Protein AF-A0A2N2TVJ7-F1 (afdb_monomer)

Foldseek 3Di:
DPVPVVVVVVVVVVVVVVVVPDPDALLNVLLVVQLVVQLVVQCVVVVRDPCRNCVRNVVRNVVRNVVRVVVNVD

Mean predicted aligned error: 9.29 Å

pLDDT: mean 74.32, std 11.84, range [45.66, 88.81]

Secondary structure (DSSP, 8-state):
--SHHHHHHHHHHHHHHHTTSS---HHHHHHHHHHHHHHHHHHHHTTS-HHHHHHHHHHHHHHHHHHHHHHHT-

Nearest PDB structures (foldseek):
  8iuf-assembly1_E9  TM=8.674E-01  e=1.088E+00  Euglena gracilis

Solvent-accessible surface area (backbone atoms only — not comparable to full-atom values): 3789 Å² total; per-residue (Å²): 141,75,63,72,65,54,53,56,53,50,51,51,52,52,52,56,61,58,53,75,79,48,92,74,49,55,24,54,54,27,18,52,53,22,22,52,52,22,19,53,52,20,18,64,78,50,77,64,34,67,66,32,19,52,52,25,16,51,53,25,19,54,52,18,35,54,53,12,48,61,54,66,75,105

Sequence (74 aa):
MKTSKLCVAVLGAALALTGCSTPMTRQDVGTVTGAVVGGAAGSVLTGGNAVGTVGGAAVGGYIGNRIGKDMDRR

Structure (mmCIF, N/CA/C/O backbone):
data_AF-A0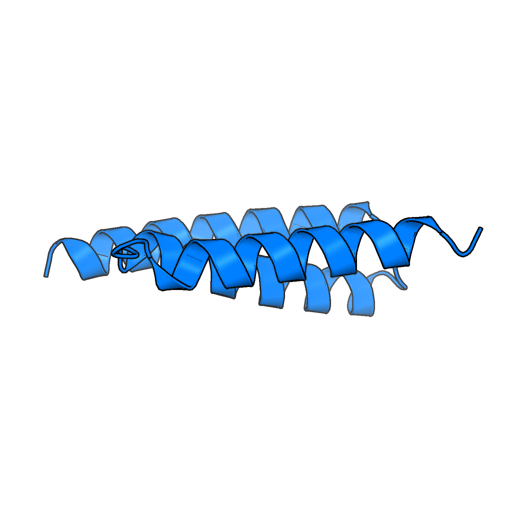A2N2TVJ7-F1
#
_entry.id   AF-A0A2N2TVJ7-F1
#
loop_
_atom_site.group_PDB
_atom_site.id
_atom_site.type_symbol
_atom_site.label_atom_id
_atom_site.label_alt_id
_atom_site.label_comp_id
_atom_site.label_asym_id
_atom_site.label_entity_id
_atom_site.label_seq_id
_atom_site.pdbx_PDB_ins_code
_atom_site.Cartn_x
_atom_site.Cartn_y
_atom_site.Cartn_z
_atom_site.occupancy
_atom_site.B_iso_or_equiv
_atom_site.auth_seq_id
_atom_site.auth_comp_id
_atom_site.auth_asym_id
_atom_site.auth_atom_id
_atom_site.pdbx_PDB_model_num
ATOM 1 N N . MET A 1 1 ? 21.629 -6.361 -8.578 1.00 45.66 1 MET A N 1
ATOM 2 C CA . MET A 1 1 ? 20.576 -5.576 -7.884 1.00 45.66 1 MET A CA 1
ATOM 3 C C . MET A 1 1 ? 19.444 -6.487 -7.370 1.00 45.66 1 MET A C 1
ATOM 5 O O . MET A 1 1 ? 18.296 -6.319 -7.756 1.00 45.66 1 MET A O 1
ATOM 9 N N . LYS A 1 2 ? 19.744 -7.497 -6.532 1.00 45.72 2 LYS A N 1
ATOM 10 C CA . LYS A 1 2 ? 18.774 -8.546 -6.118 1.00 45.72 2 LYS A CA 1
ATOM 11 C C . LYS A 1 2 ? 18.372 -8.460 -4.631 1.00 45.72 2 LYS A C 1
ATOM 13 O O . LYS A 1 2 ? 17.424 -9.111 -4.216 1.00 45.72 2 LYS A O 1
ATOM 18 N N . THR A 1 3 ? 19.050 -7.609 -3.858 1.00 47.69 3 THR A N 1
ATOM 19 C CA . THR A 1 3 ? 18.905 -7.449 -2.400 1.00 47.69 3 THR A CA 1
ATOM 20 C C . THR A 1 3 ? 17.718 -6.575 -1.968 1.00 47.69 3 THR A C 1
ATOM 22 O O . THR A 1 3 ? 17.144 -6.829 -0.917 1.00 47.69 3 THR A O 1
ATOM 25 N N . SER A 1 4 ? 17.269 -5.610 -2.784 1.00 55.56 4 SER A N 1
ATOM 26 C CA . SER A 1 4 ? 16.179 -4.677 -2.417 1.00 55.56 4 SER A CA 1
ATOM 27 C C . SER A 1 4 ? 14.817 -5.360 -2.196 1.00 55.56 4 SER A C 1
ATOM 29 O O . SER A 1 4 ? 14.097 -5.004 -1.265 1.00 55.56 4 SER A O 1
ATOM 31 N N . LYS A 1 5 ? 14.484 -6.392 -2.986 1.00 54.41 5 LYS A N 1
ATOM 32 C CA . LYS A 1 5 ? 13.217 -7.136 -2.841 1.00 54.41 5 LYS A CA 1
ATOM 33 C C . LYS A 1 5 ? 13.181 -7.996 -1.573 1.00 54.41 5 LYS A C 1
ATOM 35 O O . LYS A 1 5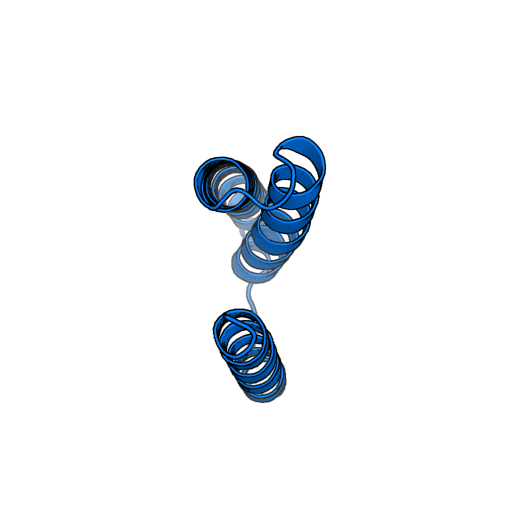 ? 12.113 -8.197 -1.004 1.00 54.41 5 LYS A O 1
ATOM 40 N N . LEU A 1 6 ? 14.346 -8.472 -1.125 1.00 57.44 6 LEU A N 1
ATOM 41 C CA . LEU A 1 6 ? 14.465 -9.301 0.074 1.00 57.44 6 LEU A CA 1
ATOM 42 C C . LEU A 1 6 ? 14.155 -8.486 1.338 1.00 57.44 6 LEU A C 1
ATOM 44 O O . LEU A 1 6 ? 13.438 -8.962 2.210 1.00 57.44 6 LEU A O 1
ATOM 48 N N . CYS A 1 7 ? 14.625 -7.235 1.398 1.00 59.81 7 CYS A N 1
ATOM 49 C CA . CYS A 1 7 ? 14.361 -6.347 2.530 1.00 59.81 7 CYS A CA 1
ATOM 50 C C . CYS A 1 7 ? 12.864 -6.047 2.691 1.00 59.81 7 CYS A C 1
ATOM 52 O O . CYS A 1 7 ? 12.357 -6.091 3.805 1.00 59.81 7 CYS A O 1
ATOM 54 N N . VAL A 1 8 ? 12.139 -5.803 1.593 1.00 63.69 8 VAL A N 1
ATOM 55 C CA . VAL A 1 8 ? 10.688 -5.533 1.642 1.00 63.69 8 VAL A CA 1
ATOM 56 C C . VAL A 1 8 ? 9.909 -6.753 2.141 1.00 63.69 8 VAL A C 1
ATOM 58 O O . VAL A 1 8 ? 9.005 -6.609 2.961 1.00 63.69 8 VAL A O 1
ATOM 61 N N . ALA A 1 9 ? 10.286 -7.958 1.704 1.00 63.94 9 ALA A N 1
ATOM 62 C CA . ALA A 1 9 ? 9.662 -9.195 2.167 1.00 63.94 9 ALA A CA 1
ATOM 63 C C . ALA A 1 9 ? 9.935 -9.467 3.659 1.00 63.94 9 ALA A C 1
ATOM 65 O O . ALA A 1 9 ? 9.024 -9.850 4.390 1.00 63.94 9 ALA A O 1
ATOM 66 N N . VAL A 1 10 ? 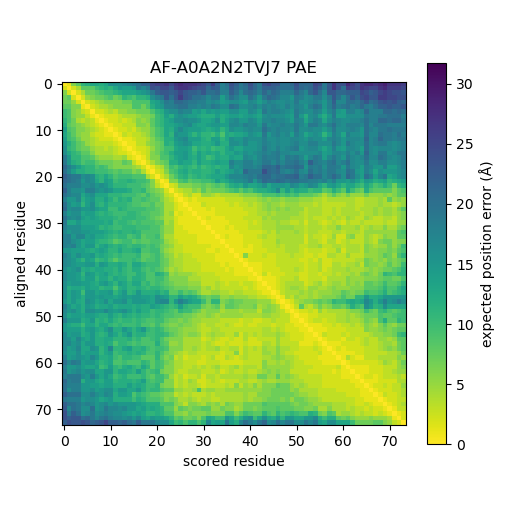11.163 -9.216 4.127 1.00 64.56 10 VAL A N 1
ATOM 67 C CA . VAL A 1 10 ? 11.541 -9.369 5.542 1.00 64.56 10 VAL A CA 1
ATOM 68 C C . VAL A 1 10 ? 10.825 -8.347 6.429 1.00 64.56 10 VAL A C 1
ATOM 70 O O . VAL A 1 10 ? 10.318 -8.721 7.485 1.00 64.56 10 VAL A O 1
ATOM 73 N N . LEU A 1 11 ? 10.711 -7.085 5.995 1.00 61.50 11 LEU A N 1
ATOM 74 C CA . LEU A 1 11 ? 9.934 -6.074 6.720 1.00 61.50 11 LEU A CA 1
ATOM 75 C C . LEU A 1 11 ? 8.446 -6.436 6.776 1.00 61.50 11 LEU A C 1
ATOM 77 O O . LEU A 1 11 ? 7.842 -6.340 7.841 1.00 61.50 11 LEU A O 1
ATOM 81 N N . GLY A 1 12 ? 7.866 -6.896 5.663 1.00 66.44 12 GLY A N 1
ATOM 82 C CA . GLY A 1 12 ? 6.475 -7.350 5.619 1.00 66.44 12 GLY A CA 1
ATOM 83 C C . GLY A 1 12 ? 6.206 -8.528 6.559 1.00 66.44 12 GLY A C 1
ATOM 84 O O . GLY A 1 12 ? 5.202 -8.531 7.267 1.00 66.44 12 GLY A O 1
ATOM 85 N N . ALA A 1 13 ? 7.127 -9.493 6.629 1.00 61.94 13 ALA A N 1
ATOM 86 C CA . ALA A 1 13 ? 7.028 -10.627 7.547 1.00 61.94 13 ALA A CA 1
ATOM 87 C C . ALA A 1 13 ? 7.151 -10.201 9.022 1.00 61.94 13 ALA A C 1
ATOM 89 O O . ALA A 1 13 ? 6.393 -10.680 9.861 1.00 61.94 13 ALA A O 1
ATOM 90 N N . ALA A 1 14 ? 8.049 -9.263 9.340 1.00 60.84 14 ALA A N 1
ATOM 91 C CA . ALA A 1 14 ? 8.176 -8.715 10.691 1.00 60.84 14 ALA A CA 1
ATOM 92 C C . ALA A 1 14 ? 6.906 -7.960 11.128 1.00 60.84 14 ALA A C 1
ATOM 94 O O . ALA A 1 14 ? 6.423 -8.161 12.241 1.00 60.84 14 ALA A O 1
ATOM 95 N N . LEU A 1 15 ? 6.317 -7.163 10.227 1.00 62.62 15 LEU A N 1
ATOM 96 C CA . LEU A 1 15 ? 5.043 -6.469 10.449 1.00 62.62 15 LEU A CA 1
ATOM 97 C C . LEU A 1 15 ? 3.887 -7.457 10.677 1.00 62.62 15 LEU A C 1
ATOM 99 O O . LEU A 1 15 ? 3.073 -7.259 11.582 1.00 62.62 15 LEU A O 1
ATOM 103 N N . ALA A 1 16 ? 3.850 -8.556 9.916 1.00 63.19 16 ALA A N 1
ATOM 104 C CA . ALA A 1 16 ? 2.859 -9.618 10.084 1.00 63.19 16 ALA A CA 1
ATOM 105 C C . ALA A 1 16 ? 2.978 -10.333 11.443 1.00 63.19 16 ALA A C 1
ATOM 107 O O . ALA A 1 16 ? 1.957 -10.648 12.052 1.00 63.19 16 ALA A O 1
ATOM 108 N N . LEU A 1 17 ? 4.200 -10.533 11.960 1.00 59.22 17 LEU A N 1
ATOM 109 C CA . LEU A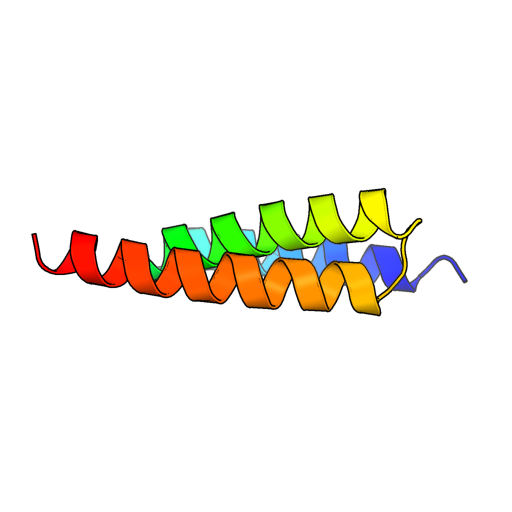 1 17 ? 4.409 -11.070 13.311 1.00 59.22 17 LEU A CA 1
ATOM 110 C C . LEU A 1 17 ? 3.952 -10.088 14.404 1.00 59.22 17 LEU A C 1
ATOM 112 O O . LEU A 1 17 ? 3.363 -10.520 15.393 1.00 59.22 17 LEU A O 1
ATOM 116 N N . THR A 1 18 ? 4.162 -8.777 14.229 1.00 57.28 18 THR A N 1
ATOM 117 C CA . THR A 1 18 ? 3.698 -7.761 15.199 1.00 57.28 18 THR A CA 1
ATOM 118 C C . THR A 1 18 ? 2.181 -7.548 15.196 1.00 57.28 18 THR A C 1
ATOM 120 O O . THR A 1 18 ? 1.612 -7.176 16.224 1.00 57.28 18 THR A O 1
ATOM 123 N N . GLY A 1 19 ? 1.509 -7.843 14.077 1.00 57.56 19 GLY A N 1
ATOM 124 C CA . GLY A 1 19 ? 0.050 -7.758 13.950 1.00 57.56 19 GLY A CA 1
ATOM 125 C C . GLY A 1 19 ? -0.717 -8.819 14.748 1.00 57.56 19 GLY A C 1
ATOM 126 O O . GLY A 1 19 ? -1.912 -8.666 14.967 1.00 57.56 19 GLY A O 1
ATOM 127 N N . CYS A 1 20 ? -0.049 -9.880 15.217 1.00 58.94 20 CYS A N 1
ATOM 128 C CA . CYS A 1 20 ? -0.692 -10.964 15.969 1.00 58.94 20 CYS A CA 1
ATOM 129 C C . CYS A 1 20 ? -0.958 -10.607 17.448 1.00 58.94 20 CYS A C 1
ATOM 131 O O . CYS A 1 20 ? -1.720 -11.290 18.126 1.00 58.94 20 CYS A O 1
ATOM 133 N N . SER A 1 21 ? -0.350 -9.529 17.961 1.00 56.16 21 SER A N 1
ATOM 134 C CA . SER A 1 21 ? -0.530 -9.062 19.348 1.00 56.16 21 SER A CA 1
ATOM 135 C C . SER A 1 21 ? -1.198 -7.689 19.460 1.00 56.16 21 SER A C 1
ATOM 137 O O . SER A 1 21 ? -1.355 -7.181 20.568 1.00 56.16 21 SER A O 1
ATOM 139 N N . THR A 1 22 ? -1.601 -7.078 18.343 1.00 62.75 22 THR A N 1
ATOM 140 C CA . THR A 1 22 ? -2.275 -5.773 18.335 1.00 62.75 22 THR A CA 1
ATOM 141 C C . THR A 1 22 ? -3.767 -5.938 18.028 1.00 62.75 22 THR A C 1
ATOM 143 O O . THR A 1 22 ? -4.110 -6.574 17.032 1.00 62.75 22 THR A O 1
ATOM 146 N N . PRO A 1 23 ? -4.682 -5.362 18.832 1.00 64.38 23 PRO A N 1
ATOM 147 C CA . PRO A 1 23 ? -6.076 -5.220 18.429 1.00 64.38 23 PRO A CA 1
ATOM 148 C C . PRO A 1 23 ? -6.139 -4.247 17.242 1.00 64.38 23 PRO A C 1
ATOM 150 O O . PRO A 1 23 ? -6.112 -3.032 17.414 1.00 64.38 23 PRO A O 1
ATOM 153 N N . MET A 1 24 ? -6.141 -4.793 16.025 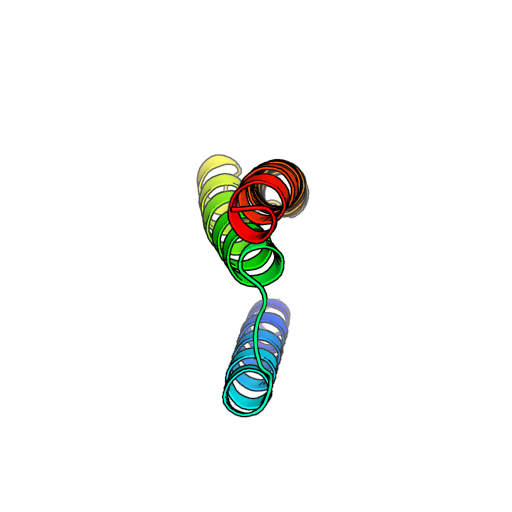1.00 64.94 24 MET A N 1
ATOM 154 C CA . MET A 1 24 ? -6.202 -4.015 14.787 1.00 64.94 24 MET A CA 1
ATOM 155 C C . MET A 1 24 ? -7.597 -3.406 14.615 1.00 64.94 24 MET A C 1
ATOM 157 O O . MET A 1 24 ? -8.602 -4.117 14.689 1.00 64.94 24 MET A O 1
ATOM 161 N N . THR A 1 25 ? -7.666 -2.102 14.346 1.00 76.25 25 THR A N 1
ATOM 162 C CA . THR A 1 25 ? -8.941 -1.431 14.058 1.00 76.25 25 THR A CA 1
ATOM 163 C C . THR A 1 25 ? -9.428 -1.774 12.647 1.00 76.25 25 THR A C 1
ATOM 165 O O . THR A 1 25 ? -8.644 -2.148 11.767 1.00 76.25 25 THR A O 1
ATOM 168 N N . ARG A 1 26 ? -10.732 -1.615 12.377 1.00 78.69 26 ARG A N 1
ATOM 169 C CA . ARG A 1 26 ? -11.301 -1.822 11.024 1.00 78.69 26 ARG A CA 1
ATOM 170 C C . ARG A 1 26 ? -10.632 -0.912 9.983 1.00 78.69 26 ARG A C 1
ATOM 172 O O . ARG A 1 26 ? -10.481 -1.293 8.821 1.00 78.69 26 ARG A O 1
ATOM 179 N N . GLN A 1 27 ? -10.190 0.264 10.421 1.00 79.00 27 GLN A N 1
ATOM 180 C CA . GLN A 1 27 ? -9.410 1.231 9.656 1.00 79.00 27 GLN A CA 1
ATOM 181 C C . GLN A 1 27 ? -8.024 0.712 9.268 1.00 79.00 27 GLN A C 1
ATOM 183 O O . GLN A 1 27 ? -7.646 0.828 8.099 1.00 79.00 27 GLN A O 1
ATOM 188 N N . ASP A 1 28 ? -7.287 0.117 10.203 1.00 80.12 28 ASP A N 1
ATOM 189 C CA . ASP A 1 28 ? -5.951 -0.424 9.930 1.00 80.12 28 ASP A CA 1
ATOM 190 C C . ASP A 1 28 ? -6.028 -1.584 8.939 1.00 80.12 28 ASP A C 1
ATOM 192 O O . ASP A 1 28 ? -5.282 -1.616 7.961 1.00 80.12 28 ASP A O 1
ATOM 196 N N . VAL A 1 29 ? -7.010 -2.474 9.116 1.00 81.56 29 VAL A N 1
ATOM 197 C CA . VAL A 1 29 ? -7.251 -3.591 8.192 1.00 81.56 29 VAL A CA 1
ATOM 198 C C . VAL A 1 29 ? -7.570 -3.077 6.787 1.00 81.56 29 VAL A C 1
ATOM 200 O O . VAL A 1 29 ? -6.973 -3.545 5.814 1.00 81.56 29 VAL A O 1
ATOM 203 N N . GLY A 1 30 ? -8.465 -2.092 6.658 1.00 79.50 30 GLY A N 1
ATOM 204 C CA . GLY A 1 30 ? -8.810 -1.494 5.365 1.00 79.50 30 GLY A CA 1
ATOM 205 C C . GLY A 1 30 ? -7.618 -0.806 4.696 1.00 79.50 30 GLY A C 1
ATOM 206 O O . GLY A 1 30 ? -7.391 -0.980 3.499 1.00 79.50 30 GLY A O 1
ATOM 207 N N . THR A 1 31 ? -6.816 -0.078 5.475 1.00 83.56 31 THR A N 1
ATOM 208 C CA . THR A 1 31 ? -5.631 0.647 4.992 1.00 83.56 31 THR A CA 1
ATOM 209 C C . THR A 1 31 ? -4.538 -0.308 4.531 1.00 83.56 31 THR A C 1
ATOM 211 O O . THR A 1 31 ? -4.028 -0.160 3.422 1.00 83.56 31 THR A O 1
ATOM 214 N N . VAL A 1 32 ? -4.199 -1.311 5.346 1.00 82.25 32 VAL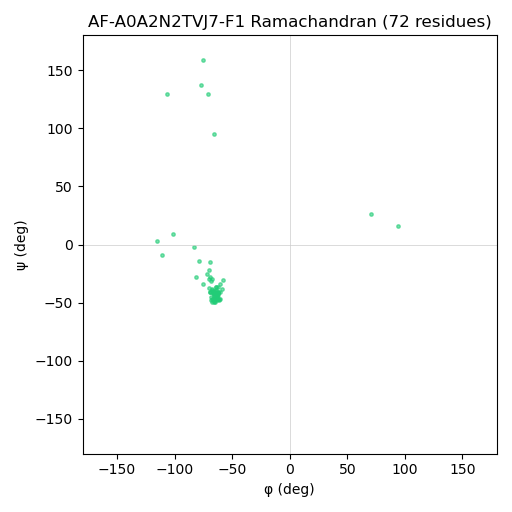 A N 1
ATOM 215 C CA . VAL A 1 32 ? -3.170 -2.310 5.027 1.00 82.25 32 VAL A CA 1
ATOM 216 C C . VAL A 1 32 ? -3.584 -3.122 3.806 1.00 82.25 32 VAL A C 1
ATOM 218 O O . VAL A 1 32 ? -2.804 -3.256 2.866 1.00 82.25 32 VAL A O 1
ATOM 221 N N . THR A 1 33 ? -4.828 -3.603 3.767 1.00 82.62 33 THR A N 1
ATOM 222 C CA . THR A 1 33 ? -5.328 -4.386 2.629 1.00 82.62 33 THR A CA 1
ATOM 223 C C . THR A 1 33 ? -5.341 -3.547 1.351 1.00 82.62 33 THR A C 1
ATOM 225 O O . THR A 1 33 ? -4.853 -3.995 0.313 1.00 82.62 33 THR A O 1
ATOM 228 N N . GLY A 1 34 ? -5.818 -2.301 1.425 1.00 77.50 34 GLY A N 1
ATOM 229 C CA . GLY A 1 34 ? -5.830 -1.375 0.294 1.00 77.50 34 GLY A CA 1
ATOM 230 C C . GLY A 1 34 ? -4.428 -1.008 -0.201 1.00 77.50 34 GLY A C 1
ATOM 231 O O . GLY A 1 34 ? -4.201 -0.952 -1.408 1.00 77.50 34 GLY A O 1
ATOM 232 N N . ALA A 1 35 ? -3.468 -0.819 0.707 1.00 80.81 35 ALA A N 1
ATOM 233 C CA . ALA A 1 35 ? -2.082 -0.519 0.364 1.00 80.81 35 ALA A CA 1
ATOM 234 C C . ALA A 1 35 ? -1.364 -1.719 -0.274 1.00 80.81 35 ALA A C 1
ATOM 236 O O . ALA A 1 35 ? -0.646 -1.548 -1.259 1.00 80.81 35 ALA A O 1
ATOM 237 N N . VAL A 1 36 ? -1.585 -2.935 0.240 1.00 82.56 36 VAL A N 1
ATOM 238 C CA . VAL A 1 36 ? -1.004 -4.168 -0.316 1.00 82.56 36 VAL A CA 1
ATOM 239 C C . VAL A 1 36 ? -1.566 -4.449 -1.707 1.00 82.56 36 VAL A C 1
ATOM 241 O O . VAL A 1 36 ? -0.796 -4.649 -2.646 1.00 82.56 36 VAL A O 1
ATOM 244 N N . VAL A 1 37 ? -2.893 -4.412 -1.865 1.00 88.44 37 VAL A N 1
ATOM 245 C CA . VAL A 1 37 ? -3.549 -4.669 -3.157 1.00 88.44 37 VAL A CA 1
ATOM 246 C C . VAL A 1 37 ? -3.209 -3.572 -4.165 1.00 88.44 37 VAL A C 1
ATOM 248 O O . VAL A 1 37 ? -2.803 -3.875 -5.286 1.00 88.44 37 VAL A O 1
ATOM 251 N N . GLY A 1 38 ? -3.309 -2.301 -3.766 1.00 81.94 38 GLY A N 1
ATOM 252 C CA . GLY A 1 38 ? -3.002 -1.158 -4.624 1.00 81.94 38 GLY A CA 1
ATOM 253 C C . GLY A 1 38 ? -1.529 -1.096 -5.026 1.00 81.94 38 GLY A C 1
ATOM 254 O O . GLY A 1 38 ? -1.218 -0.825 -6.184 1.00 81.94 38 GLY A O 1
ATOM 255 N N . GLY A 1 39 ? -0.615 -1.409 -4.104 1.00 82.75 39 GLY A N 1
ATOM 256 C CA . GLY A 1 39 ? 0.818 -1.472 -4.379 1.00 82.75 39 GLY A CA 1
ATOM 257 C C . GLY A 1 39 ? 1.189 -2.630 -5.302 1.00 82.75 39 GLY A C 1
ATOM 258 O O . GLY A 1 39 ? 1.915 -2.426 -6.274 1.00 82.75 39 GLY A O 1
ATOM 259 N N . ALA A 1 40 ? 0.648 -3.828 -5.057 1.00 85.62 40 ALA A N 1
ATOM 260 C CA . ALA A 1 40 ? 0.866 -4.985 -5.922 1.00 85.62 40 ALA A CA 1
ATOM 261 C C . ALA A 1 40 ? 0.327 -4.734 -7.339 1.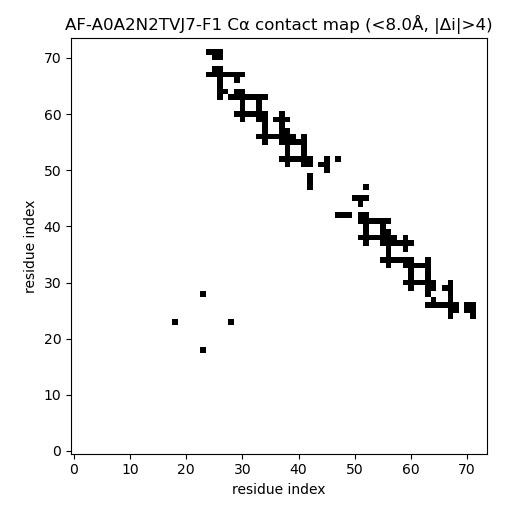00 85.62 40 ALA A C 1
ATOM 263 O O . ALA A 1 40 ? 1.057 -4.922 -8.313 1.00 85.62 40 ALA A O 1
ATOM 264 N N . ALA A 1 41 ? -0.906 -4.231 -7.457 1.00 86.12 41 ALA A N 1
ATOM 265 C CA . ALA A 1 41 ? -1.512 -3.889 -8.741 1.00 86.12 41 ALA A CA 1
ATOM 266 C C . ALA A 1 41 ? -0.719 -2.793 -9.471 1.00 86.12 41 ALA A C 1
ATOM 268 O O . ALA A 1 41 ? -0.385 -2.945 -10.644 1.00 86.12 41 ALA A O 1
ATOM 269 N N . GLY A 1 42 ? -0.340 -1.720 -8.770 1.00 79.56 42 GLY A N 1
ATOM 270 C CA . GLY A 1 42 ? 0.453 -0.631 -9.334 1.00 79.56 42 GLY A CA 1
ATOM 271 C C . GLY A 1 42 ? 1.840 -1.074 -9.806 1.00 79.56 42 GLY A C 1
ATOM 272 O O . GLY A 1 42 ? 2.305 -0.627 -10.857 1.00 79.56 42 GLY A O 1
ATOM 273 N N . SER A 1 43 ? 2.479 -2.000 -9.085 1.00 84.94 43 SER A N 1
ATOM 274 C CA . SER A 1 43 ? 3.757 -2.597 -9.481 1.00 84.94 43 SER A CA 1
ATOM 275 C C . SER A 1 43 ? 3.622 -3.443 -10.749 1.00 84.94 43 SER A C 1
ATOM 277 O O . SER A 1 43 ? 4.429 -3.299 -11.664 1.00 84.94 43 SER A O 1
ATOM 279 N N . VAL A 1 44 ? 2.571 -4.266 -10.856 1.00 85.38 44 VAL A N 1
ATOM 280 C CA . VAL A 1 44 ? 2.306 -5.084 -12.053 1.00 85.38 44 VAL A CA 1
ATOM 281 C C . VAL A 1 44 ? 2.029 -4.202 -13.273 1.00 85.38 44 VAL A C 1
ATOM 283 O O . VAL A 1 44 ? 2.625 -4.415 -14.327 1.00 85.38 44 VAL A O 1
ATOM 286 N N . LEU A 1 45 ? 1.192 -3.173 -13.123 1.00 83.50 45 LEU A N 1
ATOM 287 C CA . LEU A 1 45 ? 0.793 -2.286 -14.222 1.00 83.50 45 LEU A CA 1
ATOM 288 C C . LEU A 1 45 ? 1.931 -1.392 -14.733 1.00 83.50 45 LEU A C 1
ATOM 290 O O . LEU A 1 45 ? 1.937 -1.023 -15.903 1.00 83.50 45 LEU A O 1
ATOM 294 N N . THR A 1 46 ? 2.900 -1.048 -13.881 1.00 83.12 46 THR A N 1
ATOM 295 C CA . THR A 1 46 ? 4.053 -0.209 -14.264 1.00 83.12 46 THR A CA 1
ATOM 296 C C . THR A 1 46 ? 5.340 -0.997 -14.521 1.00 83.12 46 THR A C 1
ATOM 298 O O . THR A 1 46 ? 6.399 -0.393 -14.678 1.00 83.12 46 THR A O 1
ATOM 301 N N . GLY A 1 47 ? 5.287 -2.332 -14.559 1.00 80.31 47 GLY A N 1
ATOM 302 C CA . GLY A 1 47 ? 6.466 -3.168 -14.822 1.00 80.31 47 GLY A CA 1
ATOM 303 C C . GLY A 1 47 ? 7.495 -3.184 -13.683 1.00 80.31 47 GLY A C 1
ATOM 304 O O . GLY A 1 47 ? 8.681 -3.407 -13.913 1.00 80.31 47 GLY A O 1
ATOM 305 N N . GLY A 1 48 ? 7.054 -2.943 -12.447 1.00 72.75 48 GLY A N 1
ATOM 306 C CA . GLY A 1 48 ? 7.890 -2.934 -11.246 1.00 72.75 48 GLY A CA 1
ATOM 307 C C . GLY A 1 48 ? 8.409 -1.553 -10.849 1.00 72.75 48 GLY A C 1
ATOM 308 O O . GLY A 1 48 ? 9.343 -1.462 -10.051 1.00 72.75 48 GLY A O 1
ATOM 309 N N . ASN A 1 49 ? 7.832 -0.479 -11.393 1.00 78.50 49 ASN A N 1
ATOM 310 C CA . ASN A 1 49 ? 8.285 0.875 -11.108 1.00 78.50 49 ASN A CA 1
ATOM 311 C C . ASN A 1 49 ? 7.803 1.351 -9.725 1.00 78.50 49 ASN A C 1
ATOM 313 O O . ASN A 1 49 ? 6.642 1.162 -9.336 1.00 78.50 49 ASN A O 1
ATOM 317 N N . ALA A 1 50 ? 8.697 2.008 -8.979 1.00 80.38 50 ALA A N 1
ATOM 318 C CA . ALA A 1 50 ? 8.400 2.490 -7.627 1.00 80.38 50 ALA A CA 1
ATOM 319 C C . ALA A 1 50 ? 7.236 3.492 -7.625 1.00 80.38 50 ALA A C 1
ATOM 321 O O . ALA A 1 50 ? 6.410 3.476 -6.719 1.00 80.38 50 ALA A O 1
ATOM 322 N N . VAL A 1 51 ? 7.115 4.298 -8.683 1.00 83.88 51 VAL A N 1
ATOM 323 C CA . VAL A 1 51 ? 6.049 5.297 -8.837 1.00 83.88 51 VAL A CA 1
ATOM 324 C C . VAL A 1 51 ? 4.663 4.648 -8.906 1.00 83.88 51 VAL A C 1
ATOM 326 O O . VAL A 1 51 ? 3.751 5.100 -8.220 1.00 83.88 51 VAL A O 1
ATOM 329 N N . GLY A 1 52 ? 4.499 3.560 -9.668 1.00 79.81 52 GLY A N 1
ATOM 330 C CA . GLY A 1 52 ? 3.215 2.858 -9.753 1.00 79.81 52 GLY A CA 1
ATOM 331 C C . GLY A 1 52 ? 2.864 2.127 -8.462 1.00 79.81 52 GLY A C 1
ATOM 332 O O . GLY A 1 52 ? 1.717 2.155 -8.030 1.00 79.81 52 GLY A O 1
ATOM 333 N N . THR A 1 53 ? 3.867 1.544 -7.802 1.00 85.69 53 THR A N 1
ATOM 334 C CA . THR A 1 53 ? 3.693 0.855 -6.512 1.00 85.69 53 THR A CA 1
ATOM 335 C C . THR A 1 53 ? 3.298 1.839 -5.404 1.00 85.69 53 THR A C 1
ATOM 337 O O . T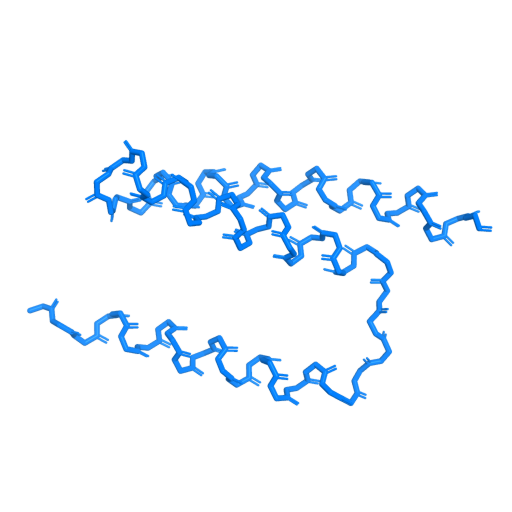HR A 1 53 ? 2.322 1.610 -4.695 1.00 85.69 53 THR A O 1
ATOM 340 N N . VAL A 1 54 ? 4.015 2.960 -5.270 1.00 87.38 54 VAL A N 1
ATOM 341 C CA . VAL A 1 54 ? 3.742 3.983 -4.246 1.00 87.38 54 VAL A CA 1
ATOM 342 C C . VAL A 1 54 ? 2.436 4.717 -4.542 1.00 87.38 54 VAL A C 1
ATOM 344 O O . VAL A 1 54 ? 1.648 4.930 -3.626 1.00 87.38 54 VAL A O 1
ATOM 347 N N . GLY A 1 55 ? 2.160 5.047 -5.808 1.00 87.19 55 GLY A N 1
ATOM 348 C CA . GLY A 1 55 ? 0.907 5.689 -6.208 1.00 87.19 55 GLY A CA 1
ATOM 349 C C . GLY A 1 55 ? -0.314 4.807 -5.934 1.00 87.19 55 GLY A C 1
ATOM 350 O O . GLY A 1 55 ? -1.274 5.257 -5.310 1.00 87.19 55 GLY A O 1
ATOM 351 N N . GLY A 1 56 ? -0.253 3.531 -6.324 1.00 82.81 56 GLY A N 1
ATOM 352 C CA . GLY A 1 56 ? -1.325 2.569 -6.072 1.00 82.81 56 GLY A CA 1
ATOM 353 C C . GLY A 1 56 ? -1.529 2.281 -4.584 1.00 82.81 56 GLY A C 1
ATOM 354 O O . GLY A 1 56 ? -2.666 2.256 -4.115 1.00 82.81 56 GLY A O 1
ATOM 355 N N . ALA A 1 57 ? -0.443 2.136 -3.818 1.00 84.81 57 ALA A N 1
ATOM 356 C CA . ALA A 1 57 ? -0.516 1.926 -2.374 1.00 84.81 57 ALA A CA 1
ATOM 357 C C . ALA A 1 57 ? -1.047 3.158 -1.623 1.00 84.81 57 ALA A C 1
ATOM 359 O O . ALA A 1 57 ? -1.839 3.006 -0.696 1.00 84.81 57 ALA A O 1
ATOM 360 N N . ALA A 1 58 ? -0.664 4.373 -2.029 1.00 85.81 58 ALA A N 1
ATOM 361 C CA . ALA A 1 58 ? -1.139 5.610 -1.412 1.00 85.81 58 ALA A CA 1
ATOM 362 C C . ALA A 1 58 ? -2.645 5.813 -1.634 1.00 85.81 58 ALA A C 1
ATOM 364 O O . ALA A 1 58 ? -3.374 6.102 -0.685 1.00 85.81 58 ALA A O 1
ATOM 365 N N . VAL A 1 59 ? -3.127 5.610 -2.866 1.00 88.81 59 VAL A N 1
ATOM 366 C CA . VAL A 1 59 ? -4.558 5.731 -3.190 1.00 88.81 59 VAL A CA 1
ATOM 367 C C . VAL A 1 59 ? -5.365 4.611 -2.528 1.00 88.81 59 VAL A C 1
ATOM 369 O O . VAL A 1 59 ? -6.366 4.888 -1.866 1.00 88.81 59 VAL A O 1
ATOM 372 N N . GLY A 1 60 ? -4.915 3.357 -2.644 1.00 81.25 60 GLY A N 1
ATOM 373 C CA . GLY A 1 60 ? -5.582 2.205 -2.033 1.00 81.25 60 GLY A CA 1
ATOM 374 C C . GLY A 1 60 ? -5.626 2.289 -0.506 1.00 81.25 60 GLY A C 1
ATOM 375 O O . GLY A 1 60 ? -6.668 2.030 0.097 1.00 81.25 60 GLY A O 1
ATOM 376 N N . GLY A 1 61 ? -4.534 2.737 0.118 1.00 83.50 61 GLY A N 1
ATOM 377 C CA . GLY A 1 61 ? -4.461 2.986 1.556 1.00 83.50 61 GLY A CA 1
ATOM 378 C C . GLY A 1 61 ? -5.369 4.133 2.004 1.00 83.50 61 GLY A C 1
ATOM 379 O O . GLY A 1 61 ? -6.096 3.982 2.980 1.00 83.50 61 GLY A O 1
ATOM 380 N N . TYR A 1 62 ? -5.408 5.255 1.274 1.00 87.88 62 TYR A N 1
ATOM 381 C CA . TYR A 1 62 ? -6.271 6.397 1.608 1.00 87.88 62 TYR A CA 1
ATOM 382 C C . TYR A 1 62 ? -7.765 6.043 1.567 1.00 87.88 62 TYR A C 1
ATOM 384 O O . TYR A 1 62 ? -8.522 6.412 2.470 1.00 87.88 62 TYR A O 1
ATOM 392 N N . ILE A 1 63 ? -8.186 5.302 0.538 1.00 86.69 63 ILE A N 1
ATOM 393 C CA . ILE A 1 63 ? -9.573 4.841 0.392 1.00 86.69 63 ILE A CA 1
ATOM 394 C C . ILE A 1 63 ? -9.905 3.812 1.481 1.00 86.69 63 ILE A C 1
ATOM 396 O O . ILE A 1 63 ? -10.922 3.951 2.160 1.00 86.69 63 ILE A O 1
ATOM 400 N N . GLY A 1 64 ? -9.028 2.831 1.711 1.00 79.00 64 GLY A N 1
ATOM 401 C CA . GLY A 1 64 ? -9.199 1.831 2.768 1.00 79.00 64 GLY A CA 1
ATOM 402 C C . GLY A 1 64 ? -9.300 2.444 4.169 1.00 79.00 64 GLY A C 1
ATOM 403 O O . GLY A 1 64 ? -10.138 2.031 4.969 1.00 79.00 64 GLY A O 1
ATOM 404 N N . ASN A 1 65 ? -8.524 3.498 4.429 1.00 85.62 65 ASN A N 1
ATOM 405 C CA . ASN A 1 65 ? -8.547 4.261 5.674 1.00 85.62 65 ASN A CA 1
ATOM 406 C C . ASN A 1 65 ? -9.875 5.006 5.888 1.00 85.62 65 ASN A C 1
ATOM 408 O O . ASN A 1 65 ? -10.403 5.037 6.998 1.00 85.62 65 ASN A O 1
ATOM 412 N N . ARG A 1 66 ? -10.433 5.609 4.831 1.00 84.44 66 ARG A N 1
ATOM 413 C CA . ARG A 1 66 ? -11.747 6.275 4.884 1.00 84.44 66 ARG A CA 1
ATOM 414 C C . ARG A 1 66 ? -12.866 5.272 5.166 1.00 84.44 66 ARG A C 1
ATOM 416 O O . ARG A 1 66 ? -13.657 5.495 6.074 1.00 84.44 66 ARG A O 1
ATOM 423 N N . ILE A 1 67 ? -12.896 4.164 4.424 1.00 84.00 67 ILE A N 1
ATOM 424 C CA . ILE A 1 67 ? -13.935 3.133 4.560 1.00 84.00 67 ILE A CA 1
ATOM 425 C C . ILE A 1 67 ? -13.872 2.491 5.945 1.00 84.00 67 ILE A C 1
ATOM 427 O O . ILE A 1 67 ? -14.893 2.353 6.613 1.00 84.00 67 ILE A O 1
ATOM 431 N N . GLY A 1 68 ? -12.675 2.137 6.410 1.00 81.19 68 GLY A N 1
ATOM 432 C CA . GLY A 1 68 ? -12.535 1.505 7.712 1.00 81.19 68 GLY A CA 1
ATOM 433 C C . GLY A 1 68 ? -12.870 2.440 8.881 1.00 81.19 68 GLY A C 1
ATOM 434 O O . GLY A 1 68 ? -13.416 1.955 9.864 1.00 81.19 68 GLY A O 1
ATOM 435 N N . LYS A 1 69 ? -12.670 3.766 8.759 1.00 81.12 69 LYS A N 1
ATOM 436 C CA . LYS A 1 69 ? -13.183 4.755 9.736 1.00 81.12 69 LYS A CA 1
ATOM 437 C C . LYS A 1 69 ? -14.707 4.778 9.817 1.00 81.12 69 LYS A C 1
ATOM 439 O O . LYS A 1 69 ? -15.256 4.849 10.913 1.00 81.12 69 LYS A O 1
ATOM 444 N N . ASP A 1 70 ? -15.383 4.720 8.673 1.00 82.44 70 ASP A N 1
ATOM 445 C CA . ASP A 1 70 ? -16.849 4.696 8.626 1.00 82.44 70 ASP A CA 1
ATOM 446 C C . ASP A 1 70 ? -17.421 3.390 9.193 1.00 82.44 70 ASP A C 1
ATOM 448 O O . ASP A 1 70 ? -18.505 3.392 9.776 1.00 82.44 70 ASP A O 1
ATOM 452 N N . MET A 1 71 ? -16.689 2.283 9.046 1.00 77.19 71 MET A N 1
ATOM 453 C CA . MET A 1 71 ? -17.049 0.989 9.627 1.00 77.19 71 MET A CA 1
ATOM 454 C C . MET A 1 71 ? -16.786 0.908 11.132 1.00 77.19 71 MET A C 1
ATOM 456 O O . MET A 1 71 ? -17.547 0.245 11.81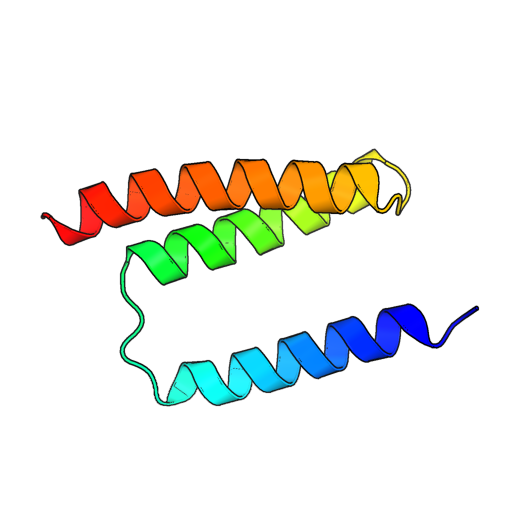8 1.00 77.19 71 MET A O 1
ATOM 460 N N . ASP A 1 72 ? -15.739 1.558 11.642 1.00 75.69 72 ASP A N 1
ATOM 461 C CA . ASP A 1 72 ? -15.408 1.574 13.078 1.00 75.69 72 ASP A CA 1
ATOM 462 C C . ASP A 1 72 ? -16.417 2.398 13.899 1.00 75.69 72 ASP A C 1
ATOM 464 O O . ASP A 1 72 ? -16.585 2.204 15.098 1.00 75.69 72 ASP A O 1
ATOM 468 N N . ARG A 1 73 ? -17.128 3.319 13.235 1.00 71.38 73 ARG A N 1
ATOM 469 C CA . ARG A 1 73 ? -18.202 4.128 13.826 1.00 71.38 73 ARG A CA 1
ATOM 470 C C . ARG A 1 73 ? -19.561 3.406 13.865 1.00 71.38 73 ARG A C 1
ATOM 472 O O . ARG A 1 73 ? -20.534 3.999 14.331 1.00 71.38 73 ARG A O 1
ATOM 479 N N . ARG A 1 74 ? -19.654 2.182 13.341 1.00 58.38 74 ARG A N 1
ATOM 480 C CA . ARG A 1 74 ? -20.874 1.361 13.304 1.00 58.38 74 ARG A CA 1
ATOM 481 C C . ARG A 1 74 ? -20.746 0.161 14.227 1.00 58.38 74 ARG A C 1
ATOM 483 O O . ARG A 1 74 ? -21.776 -0.153 14.858 1.00 58.38 74 ARG A O 1
#

Radius of gyration: 13.67 Å; Cα contacts (8 Å, |Δi|>4): 88; chains: 1; bounding box: 42×18×34 Å